Protein AF-A0A7S0R5R0-F1 (afdb_monomer)

Sequence (133 aa):
ALVAGFDQAKAGWLLAAARWDLTQVAQRLLAAGADPNANAGAALKAAARRCNRELCQMLVQAGADPDGLRSMLVGAVHEGDMDTYQALLSAGVITPAAMAAAQACIKSRAQQLTEMEQLLQVARCTRKRGRDQ

Foldseek 3Di:
DVVVVVLLVLLVQLLVCLQVVVQVSNLVSLVVVRQCCPPNNNSLVSNLVVLPLSSNVSSVVSPRDCVSVLVVLLVCLVVVVVVSNVSNVSSVSDDVVSVVSSVVVVVVVVVVVVVVVVVVVVVVVVVVVVVVD

InterPro domains:
  IPR036770 Ankyrin repeat-containing domain superfamily [G3DSA:1.25.40.20] (6-129)
  IPR036770 Ankyrin repeat-containing domain superfamily [SSF48403] (13-98)

Structure (mmCIF, N/CA/C/O backbone):
data_AF-A0A7S0R5R0-F1
#
_entry.id   AF-A0A7S0R5R0-F1
#
loop_
_atom_site.group_PDB
_atom_site.id
_atom_site.type_symbol
_atom_site.label_atom_id
_atom_site.label_alt_id
_atom_site.label_comp_id
_atom_site.label_asym_id
_atom_site.label_entity_id
_atom_site.label_seq_id
_atom_site.pdbx_PDB_ins_code
_atom_site.Cartn_x
_atom_site.Cartn_y
_atom_site.Cartn_z
_atom_site.occupancy
_atom_site.B_iso_or_equiv
_atom_site.auth_seq_id
_atom_site.auth_comp_id
_atom_site.auth_asym_id
_atom_site.auth_atom_id
_atom_site.pdbx_PDB_model_num
ATOM 1 N N . ALA A 1 1 ? 26.800 -8.335 -8.031 1.00 44.84 1 ALA A N 1
ATOM 2 C CA . ALA A 1 1 ? 26.577 -6.994 -7.445 1.00 44.84 1 ALA A CA 1
ATOM 3 C C . ALA A 1 1 ? 25.864 -6.011 -8.391 1.00 44.84 1 ALA A C 1
ATOM 5 O O . ALA A 1 1 ? 25.099 -5.200 -7.897 1.00 44.84 1 ALA A O 1
ATOM 6 N N . LEU A 1 2 ? 26.044 -6.082 -9.721 1.00 43.53 2 LEU A N 1
ATOM 7 C CA . LEU A 1 2 ? 25.451 -5.119 -10.675 1.00 43.53 2 LEU A CA 1
ATOM 8 C C . LEU A 1 2 ? 23.925 -5.228 -10.895 1.00 43.53 2 LEU A C 1
ATOM 10 O O . LEU A 1 2 ? 23.306 -4.242 -11.272 1.00 43.53 2 LEU A O 1
ATOM 14 N N . VAL A 1 3 ? 23.305 -6.384 -10.632 1.00 49.59 3 VAL A N 1
ATOM 15 C CA . VAL A 1 3 ? 21.854 -6.578 -10.855 1.00 49.59 3 VAL A CA 1
ATOM 16 C C . VAL A 1 3 ? 21.005 -5.945 -9.738 1.00 49.59 3 VAL A C 1
ATOM 18 O O . VAL A 1 3 ? 19.970 -5.349 -10.012 1.00 49.59 3 VAL A O 1
ATOM 21 N N . ALA A 1 4 ? 21.493 -5.956 -8.491 1.00 50.75 4 ALA A N 1
ATOM 22 C CA . ALA A 1 4 ? 20.753 -5.430 -7.338 1.00 50.75 4 ALA A CA 1
ATOM 23 C C . ALA A 1 4 ? 20.507 -3.908 -7.400 1.00 50.75 4 ALA A C 1
ATOM 25 O O . ALA A 1 4 ? 19.474 -3.434 -6.933 1.00 50.75 4 ALA A O 1
ATOM 26 N N . GLY A 1 5 ? 21.416 -3.139 -8.015 1.00 54.50 5 GLY A N 1
ATOM 27 C CA . GLY A 1 5 ? 21.245 -1.689 -8.171 1.00 54.50 5 GLY A CA 1
ATOM 28 C C . GLY A 1 5 ? 20.126 -1.308 -9.148 1.00 54.50 5 GLY A C 1
ATOM 29 O O . GLY A 1 5 ? 19.455 -0.295 -8.953 1.00 54.50 5 GLY A O 1
ATOM 30 N N . PHE A 1 6 ? 19.879 -2.137 -10.167 1.00 55.78 6 PHE A N 1
ATOM 31 C CA . PHE A 1 6 ? 18.829 -1.888 -11.158 1.00 55.78 6 PHE A CA 1
ATOM 32 C C . PHE A 1 6 ? 17.428 -2.175 -10.597 1.00 55.78 6 PHE A C 1
ATOM 34 O O . PHE A 1 6 ? 16.483 -1.440 -10.888 1.00 55.78 6 PHE A O 1
ATOM 41 N N . ASP A 1 7 ? 17.287 -3.197 -9.748 1.00 58.94 7 ASP A N 1
ATOM 42 C CA . ASP A 1 7 ? 16.015 -3.506 -9.081 1.00 58.94 7 ASP A CA 1
ATOM 43 C C . ASP A 1 7 ? 15.642 -2.474 -8.011 1.00 58.94 7 ASP A C 1
ATOM 45 O O . ASP A 1 7 ? 14.485 -2.055 -7.928 1.00 58.94 7 ASP A O 1
ATOM 49 N N . GLN A 1 8 ? 16.624 -1.964 -7.262 1.00 62.88 8 GLN A N 1
ATOM 50 C CA . GLN A 1 8 ? 16.393 -0.908 -6.274 1.00 62.88 8 GLN A CA 1
ATOM 51 C C . GLN A 1 8 ? 15.964 0.419 -6.927 1.00 62.88 8 GLN A C 1
ATOM 53 O O . GLN A 1 8 ? 15.095 1.119 -6.400 1.00 62.88 8 GLN A O 1
ATOM 58 N N . ALA A 1 9 ? 16.513 0.741 -8.105 1.00 75.88 9 ALA A N 1
ATOM 59 C CA . ALA A 1 9 ? 16.111 1.911 -8.884 1.00 75.88 9 ALA A CA 1
ATOM 60 C C . ALA A 1 9 ? 14.658 1.801 -9.381 1.00 75.88 9 ALA A C 1
ATOM 62 O O . ALA A 1 9 ? 13.885 2.747 -9.220 1.00 75.88 9 ALA A O 1
ATOM 63 N N . LYS A 1 10 ? 14.250 0.630 -9.896 1.00 78.31 10 LYS A N 1
ATOM 64 C CA . LYS A 1 10 ? 12.865 0.372 -10.334 1.00 78.31 10 LYS A CA 1
ATOM 65 C C . LYS A 1 10 ? 11.860 0.508 -9.187 1.00 78.31 10 L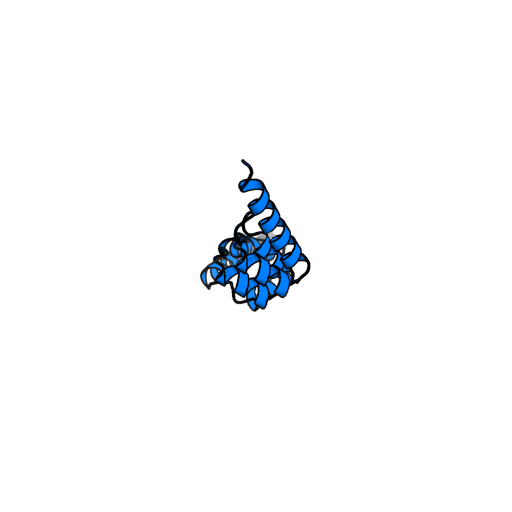YS A C 1
ATOM 67 O O . LYS A 1 10 ? 10.828 1.154 -9.356 1.00 78.31 10 LYS A O 1
ATOM 72 N N . ALA A 1 11 ? 12.184 -0.024 -8.009 1.00 79.38 11 ALA A N 1
ATOM 73 C CA . ALA A 1 11 ? 11.374 0.141 -6.802 1.00 79.38 11 ALA A CA 1
ATOM 74 C C . ALA A 1 11 ? 11.251 1.611 -6.360 1.00 79.38 11 ALA A C 1
ATOM 76 O O . ALA A 1 11 ? 10.174 2.069 -5.968 1.00 79.38 11 ALA A O 1
ATOM 77 N N . GLY A 1 12 ? 12.346 2.372 -6.446 1.00 84.06 12 GLY A N 1
ATOM 78 C CA . GLY A 1 12 ? 12.349 3.810 -6.175 1.00 84.06 12 GLY A CA 1
ATOM 79 C C . GLY A 1 12 ? 11.458 4.593 -7.142 1.00 84.06 12 GLY A C 1
ATOM 80 O O . GLY A 1 12 ? 10.693 5.459 -6.714 1.00 84.06 12 GLY A O 1
ATOM 81 N N . TRP A 1 13 ? 11.496 4.259 -8.434 1.00 85.25 13 TRP A N 1
ATOM 82 C CA . TRP A 1 13 ? 10.631 4.874 -9.445 1.00 85.25 13 TRP A CA 1
ATOM 83 C C . TRP A 1 13 ? 9.163 4.500 -9.264 1.00 85.25 13 TRP A C 1
ATOM 85 O O . TRP A 1 13 ? 8.302 5.361 -9.427 1.00 85.25 13 TRP A O 1
ATOM 95 N N . LEU A 1 14 ? 8.869 3.260 -8.864 1.00 85.75 14 LEU A N 1
ATOM 96 C CA . LEU A 1 14 ? 7.503 2.825 -8.572 1.00 85.75 14 LEU A CA 1
ATOM 97 C C . LEU A 1 14 ? 6.920 3.61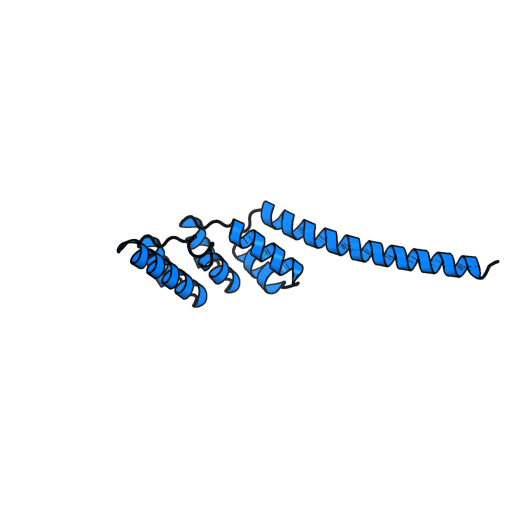1 -7.390 1.00 85.75 14 LEU A C 1
ATOM 99 O O . LEU A 1 14 ? 5.783 4.077 -7.449 1.00 85.75 14 LEU A O 1
ATOM 103 N N . LEU A 1 15 ? 7.722 3.838 -6.345 1.00 87.12 15 LEU A N 1
ATOM 104 C CA . LEU A 1 15 ? 7.337 4.685 -5.217 1.00 87.12 15 LEU A CA 1
ATOM 105 C C . LEU A 1 15 ? 7.110 6.144 -5.638 1.00 87.12 15 LEU A C 1
ATOM 107 O O . LEU A 1 15 ? 6.141 6.764 -5.200 1.00 87.12 15 LEU A O 1
ATOM 111 N N . ALA A 1 16 ? 7.992 6.704 -6.468 1.00 87.75 16 ALA A N 1
ATOM 112 C CA . ALA A 1 16 ? 7.838 8.067 -6.972 1.00 87.75 16 ALA A CA 1
ATOM 113 C C . ALA A 1 16 ? 6.557 8.210 -7.808 1.00 87.75 16 ALA A C 1
ATOM 115 O O . ALA A 1 16 ? 5.778 9.134 -7.572 1.00 87.75 16 ALA A O 1
ATOM 116 N N . ALA A 1 17 ? 6.294 7.249 -8.699 1.00 88.38 17 ALA A N 1
ATOM 117 C CA . ALA A 1 17 ? 5.073 7.193 -9.493 1.00 88.38 17 ALA A CA 1
ATOM 118 C C . ALA A 1 17 ? 3.827 7.124 -8.600 1.00 88.38 17 ALA A C 1
ATOM 120 O O .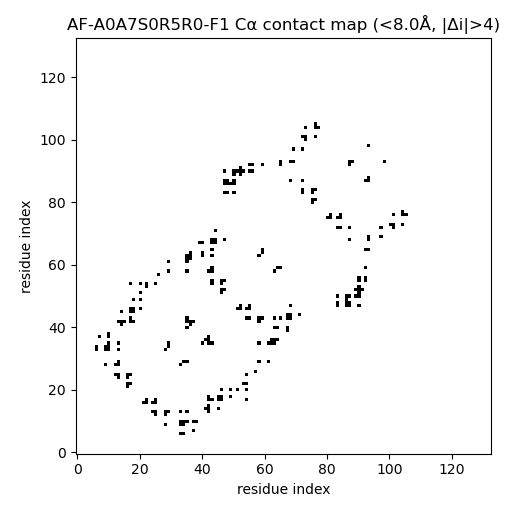 ALA A 1 17 ? 2.891 7.887 -8.811 1.00 88.38 17 ALA A O 1
ATOM 121 N N . ALA A 1 18 ? 3.842 6.302 -7.547 1.00 86.62 18 ALA A N 1
ATOM 122 C CA . ALA A 1 18 ? 2.732 6.224 -6.600 1.00 86.62 18 ALA A CA 1
ATOM 123 C C . ALA A 1 18 ? 2.531 7.504 -5.779 1.00 86.62 18 ALA A C 1
ATOM 125 O O . ALA A 1 18 ? 1.404 7.889 -5.479 1.00 86.62 18 ALA A O 1
ATOM 126 N N . ARG A 1 19 ? 3.609 8.213 -5.434 1.00 84.62 19 ARG A N 1
ATOM 127 C CA . ARG A 1 19 ? 3.530 9.481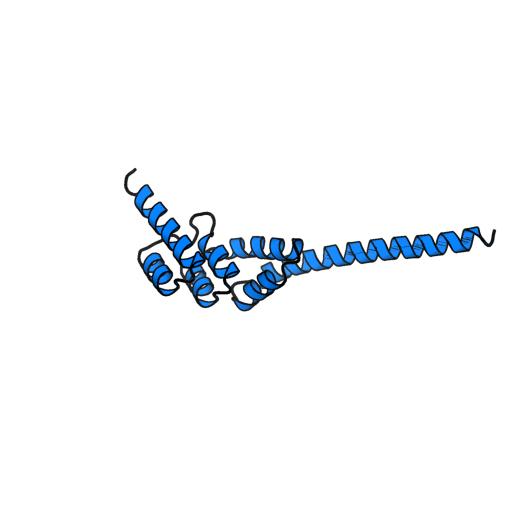 -4.693 1.00 84.62 19 ARG A CA 1
ATOM 128 C C . ARG A 1 19 ? 2.961 10.621 -5.541 1.00 84.62 19 ARG A C 1
ATOM 130 O O . ARG A 1 19 ? 2.368 11.550 -4.985 1.00 84.62 19 ARG A O 1
ATOM 137 N N . TRP A 1 20 ? 3.198 10.579 -6.848 1.00 86.31 20 TRP A N 1
ATOM 138 C CA . TRP A 1 20 ? 2.817 11.616 -7.813 1.00 86.31 20 TRP A CA 1
ATOM 139 C C . TRP A 1 20 ? 1.585 11.236 -8.636 1.00 86.31 20 TRP A C 1
ATOM 141 O O . TRP A 1 20 ? 1.233 11.954 -9.564 1.00 86.31 20 TRP A O 1
ATOM 151 N N . ASP A 1 21 ? 0.933 10.130 -8.282 1.00 81.44 21 ASP A N 1
ATOM 152 C CA . ASP A 1 21 ? -0.286 9.656 -8.931 1.00 81.44 21 ASP A CA 1
ATOM 153 C C . ASP A 1 21 ? -0.122 9.309 -10.422 1.00 81.44 21 ASP A C 1
ATOM 155 O O . ASP A 1 21 ? -1.038 9.400 -11.233 1.00 81.44 21 ASP A O 1
ATOM 159 N N . LEU A 1 22 ? 1.082 8.879 -10.803 1.00 88.31 22 LEU A N 1
ATOM 160 C CA . LEU A 1 22 ? 1.439 8.543 -12.179 1.00 88.31 22 LEU A CA 1
ATOM 161 C C . LEU A 1 22 ? 1.086 7.083 -12.484 1.00 88.31 22 LEU A C 1
ATOM 163 O O . LEU A 1 22 ? 1.961 6.244 -12.709 1.00 88.31 22 LEU A O 1
ATOM 167 N N . THR A 1 23 ? -0.210 6.781 -12.503 1.00 85.75 23 THR A N 1
ATOM 168 C CA . THR A 1 23 ? -0.787 5.434 -12.659 1.00 85.75 23 THR A CA 1
ATOM 169 C C . THR A 1 23 ? -0.233 4.689 -13.881 1.00 85.75 23 THR A C 1
ATOM 171 O O . THR A 1 23 ? 0.192 3.541 -13.774 1.00 85.75 23 THR A O 1
ATOM 174 N N . GLN A 1 24 ? -0.116 5.372 -15.025 1.00 88.19 24 GLN A N 1
ATOM 175 C CA . GLN A 1 24 ? 0.432 4.804 -16.268 1.00 88.19 24 GLN A CA 1
ATOM 176 C C . GLN A 1 24 ? 1.931 4.478 -16.168 1.00 88.19 24 GLN A C 1
ATOM 178 O O . GLN A 1 24 ? 2.406 3.494 -16.736 1.00 88.19 24 GLN A O 1
ATOM 183 N N . VAL A 1 25 ? 2.696 5.297 -15.438 1.00 87.50 25 VAL A N 1
ATOM 184 C CA . VAL A 1 25 ? 4.133 5.068 -15.221 1.00 87.50 25 VAL A CA 1
ATOM 185 C C . VAL A 1 25 ? 4.326 3.890 -14.275 1.00 87.50 25 VAL A C 1
ATOM 187 O O . VAL A 1 25 ? 5.127 3.004 -14.561 1.00 87.50 25 VAL A O 1
ATOM 190 N N . ALA A 1 26 ? 3.547 3.836 -13.193 1.00 87.50 26 ALA A N 1
ATOM 191 C CA . ALA A 1 26 ? 3.549 2.709 -12.270 1.00 87.50 26 ALA A CA 1
ATOM 192 C C . ALA A 1 26 ? 3.201 1.394 -12.984 1.00 87.50 26 ALA A C 1
ATOM 194 O O . ALA A 1 26 ? 3.899 0.404 -12.795 1.00 87.50 26 ALA A O 1
ATOM 195 N N . GLN A 1 27 ? 2.206 1.396 -13.876 1.00 87.56 27 GLN A N 1
ATOM 196 C CA . GLN A 1 27 ? 1.840 0.220 -14.667 1.00 87.56 27 GLN A CA 1
ATOM 197 C C . GLN A 1 27 ? 2.998 -0.277 -15.544 1.00 87.56 27 GLN A C 1
ATOM 199 O O . GLN A 1 27 ? 3.299 -1.470 -15.554 1.00 87.56 27 GLN A O 1
ATOM 204 N N . ARG A 1 28 ? 3.694 0.628 -16.247 1.00 88.75 28 ARG A N 1
ATOM 205 C CA . ARG A 1 28 ? 4.871 0.266 -17.057 1.00 88.75 28 ARG A CA 1
ATOM 206 C C . ARG A 1 28 ? 6.015 -0.278 -16.205 1.00 88.75 28 ARG A C 1
ATOM 208 O O . ARG A 1 28 ? 6.688 -1.212 -16.626 1.00 88.75 28 ARG A O 1
ATOM 215 N N . LEU A 1 29 ? 6.228 0.282 -15.015 1.00 87.62 29 LEU A N 1
ATOM 216 C CA . LEU A 1 29 ? 7.258 -0.182 -14.085 1.00 87.62 29 LEU A CA 1
ATOM 217 C C . LEU A 1 29 ? 6.936 -1.575 -13.533 1.00 87.62 29 LEU A C 1
ATOM 219 O O . LEU A 1 29 ? 7.820 -2.427 -13.503 1.00 87.62 29 LEU A O 1
ATOM 223 N N . LEU A 1 30 ? 5.678 -1.834 -13.169 1.00 87.44 30 LEU A N 1
ATOM 224 C CA . LEU A 1 30 ? 5.216 -3.162 -12.752 1.00 87.44 30 LEU A CA 1
ATOM 225 C C . LEU A 1 30 ? 5.358 -4.183 -13.888 1.00 87.44 30 LEU A C 1
ATOM 227 O O . LEU A 1 30 ? 5.889 -5.267 -13.670 1.00 87.44 30 LEU A O 1
ATOM 231 N N . ALA A 1 31 ? 4.988 -3.813 -15.119 1.00 86.44 31 ALA A N 1
ATOM 232 C CA . ALA A 1 31 ? 5.182 -4.658 -16.300 1.00 86.44 31 ALA A CA 1
ATOM 233 C C . ALA A 1 31 ? 6.668 -4.938 -16.600 1.00 86.44 31 ALA A C 1
ATOM 235 O O . ALA A 1 31 ? 7.004 -5.997 -17.123 1.00 86.44 31 ALA A O 1
ATOM 236 N N . ALA A 1 32 ? 7.568 -4.022 -16.231 1.00 85.56 32 ALA A N 1
ATOM 237 C CA . ALA A 1 32 ? 9.018 -4.201 -16.312 1.00 85.56 32 ALA A CA 1
ATOM 238 C C . ALA A 1 32 ? 9.609 -5.027 -15.144 1.00 85.56 32 ALA A C 1
ATOM 240 O O . ALA A 1 32 ? 10.833 -5.107 -14.998 1.00 85.56 32 ALA A O 1
ATOM 241 N N . GLY A 1 33 ? 8.761 -5.619 -14.297 1.00 85.19 33 GLY A N 1
ATOM 242 C CA . GLY A 1 33 ? 9.169 -6.444 -13.163 1.00 85.19 33 GLY A CA 1
ATOM 243 C C . GLY A 1 33 ? 9.660 -5.639 -11.961 1.00 85.19 33 GLY A C 1
ATOM 244 O O . GLY A 1 33 ? 10.544 -6.100 -11.245 1.00 85.19 33 GLY A O 1
ATOM 245 N N . ALA A 1 34 ? 9.164 -4.414 -11.756 1.00 86.56 34 ALA A N 1
ATOM 246 C CA . ALA A 1 34 ? 9.372 -3.721 -10.488 1.00 86.56 34 ALA A CA 1
ATOM 247 C C . ALA A 1 34 ? 8.659 -4.481 -9.362 1.00 86.56 34 ALA A C 1
ATOM 249 O O . ALA A 1 34 ? 7.471 -4.771 -9.476 1.00 86.56 34 ALA A O 1
ATOM 250 N N . ASP A 1 35 ? 9.375 -4.763 -8.275 1.00 85.75 35 ASP A N 1
ATOM 251 C CA . ASP A 1 35 ? 8.798 -5.410 -7.098 1.00 85.75 35 ASP A CA 1
ATOM 252 C C . ASP A 1 35 ? 7.822 -4.449 -6.382 1.00 85.75 35 ASP A C 1
ATOM 254 O O . ASP A 1 35 ? 8.255 -3.411 -5.861 1.00 85.75 35 ASP A O 1
ATOM 258 N N . PRO A 1 36 ? 6.512 -4.761 -6.329 1.00 84.94 36 PRO A N 1
ATOM 259 C CA . PRO A 1 36 ? 5.523 -3.917 -5.665 1.00 84.94 36 PRO A CA 1
ATOM 260 C C . PRO A 1 36 ? 5.642 -3.920 -4.131 1.00 84.94 36 PRO A C 1
ATOM 262 O O . PRO A 1 36 ? 5.122 -3.009 -3.479 1.00 84.94 36 PRO A O 1
ATOM 265 N N . ASN A 1 37 ? 6.341 -4.902 -3.551 1.00 85.12 37 ASN A N 1
ATOM 266 C CA . ASN A 1 37 ? 6.586 -5.022 -2.111 1.00 85.12 37 ASN A CA 1
ATOM 267 C C . ASN A 1 37 ? 7.890 -4.366 -1.659 1.00 85.12 37 ASN A C 1
ATOM 269 O O . ASN A 1 37 ? 8.145 -4.255 -0.452 1.00 85.12 37 ASN A O 1
ATOM 273 N N . ALA A 1 38 ? 8.692 -3.867 -2.598 1.00 84.38 38 ALA A N 1
ATOM 274 C CA . ALA A 1 38 ? 9.924 -3.173 -2.283 1.00 84.38 38 ALA A CA 1
ATOM 275 C C . ALA A 1 38 ? 9.687 -1.981 -1.336 1.00 84.38 38 ALA A C 1
ATOM 277 O O . ALA A 1 38 ? 8.622 -1.354 -1.307 1.00 84.38 38 ALA A O 1
ATOM 278 N N . ASN A 1 39 ? 10.705 -1.661 -0.531 1.00 81.62 39 ASN A N 1
ATOM 279 C CA . ASN A 1 39 ? 10.616 -0.660 0.538 1.00 81.62 39 ASN A CA 1
ATOM 280 C C . ASN A 1 39 ? 9.445 -0.920 1.513 1.00 81.62 39 ASN A C 1
ATOM 282 O O . ASN A 1 39 ? 8.774 0.017 1.945 1.00 81.62 39 ASN A O 1
ATOM 286 N N . ALA A 1 40 ? 9.181 -2.189 1.846 1.00 78.19 40 ALA A N 1
ATOM 287 C CA . ALA A 1 40 ? 8.102 -2.607 2.748 1.00 78.19 40 ALA A CA 1
ATOM 288 C C . ALA A 1 40 ? 6.704 -2.134 2.291 1.00 78.19 40 ALA A C 1
ATOM 290 O O . ALA A 1 40 ? 5.929 -1.566 3.077 1.00 78.19 40 ALA A O 1
ATOM 291 N N . GLY A 1 41 ? 6.407 -2.312 0.999 1.00 77.94 41 GLY A N 1
ATOM 292 C CA . GLY A 1 41 ? 5.123 -1.951 0.391 1.00 77.94 41 GLY A CA 1
ATOM 293 C C . GLY A 1 41 ? 4.865 -0.441 0.349 1.00 77.94 41 GLY A C 1
ATOM 294 O O . GLY A 1 41 ? 3.716 0.004 0.412 1.00 77.94 41 GLY A O 1
ATOM 295 N N . ALA A 1 42 ? 5.921 0.380 0.286 1.00 83.62 42 ALA A N 1
ATOM 296 C CA . ALA A 1 42 ? 5.793 1.839 0.307 1.00 83.62 42 ALA A CA 1
ATOM 297 C C . ALA A 1 42 ? 4.976 2.389 -0.874 1.00 83.62 42 ALA A C 1
ATOM 299 O O . ALA A 1 42 ? 4.281 3.392 -0.710 1.00 83.62 42 ALA A O 1
ATOM 300 N N . ALA A 1 43 ? 5.029 1.739 -2.043 1.00 85.19 43 ALA A N 1
ATOM 301 C CA . ALA A 1 43 ? 4.244 2.135 -3.212 1.00 85.19 43 ALA A CA 1
ATOM 302 C C . ALA A 1 43 ? 2.734 2.017 -2.944 1.00 85.19 43 ALA A C 1
ATOM 304 O O . ALA A 1 43 ? 1.991 2.966 -3.190 1.00 85.19 43 ALA A O 1
ATOM 305 N N . LEU A 1 44 ? 2.296 0.902 -2.347 1.00 82.06 44 LEU A N 1
ATOM 306 C CA . LEU A 1 44 ? 0.892 0.675 -1.994 1.00 82.06 44 LEU A CA 1
ATOM 307 C C . LEU A 1 44 ? 0.415 1.666 -0.923 1.00 82.06 44 LEU A C 1
ATOM 309 O O . LEU A 1 44 ? -0.661 2.248 -1.048 1.00 82.06 44 LEU A O 1
ATOM 313 N N . LYS A 1 45 ? 1.252 1.946 0.083 1.00 80.25 45 LYS A N 1
ATOM 314 C CA . LYS A 1 45 ? 0.977 2.973 1.106 1.00 80.25 45 LYS A CA 1
ATOM 315 C C . LYS A 1 45 ? 0.842 4.374 0.499 1.00 80.25 45 LYS A C 1
ATOM 317 O O . LYS A 1 45 ? -0.036 5.134 0.899 1.00 80.25 45 LYS A O 1
ATOM 322 N N . ALA A 1 46 ? 1.697 4.729 -0.461 1.00 83.19 46 ALA A N 1
ATOM 323 C CA . ALA A 1 46 ? 1.643 6.024 -1.136 1.00 83.19 46 ALA A CA 1
ATOM 324 C C . ALA A 1 46 ? 0.376 6.170 -1.993 1.00 83.19 46 ALA A C 1
ATOM 326 O O . ALA A 1 46 ? -0.304 7.188 -1.879 1.00 83.19 46 ALA A O 1
ATOM 327 N N . ALA A 1 47 ? 0.029 5.143 -2.773 1.00 81.94 47 ALA A N 1
ATOM 328 C CA . ALA A 1 47 ? -1.203 5.106 -3.561 1.00 81.94 47 ALA A CA 1
ATOM 329 C C . ALA A 1 47 ? -2.450 5.251 -2.671 1.00 81.94 47 ALA A C 1
ATOM 331 O O . ALA A 1 47 ? -3.346 6.043 -2.964 1.00 81.94 47 ALA A O 1
ATOM 332 N N . ALA A 1 48 ? -2.459 4.564 -1.525 1.00 76.25 48 ALA A N 1
ATOM 333 C CA . ALA A 1 48 ? -3.534 4.647 -0.545 1.00 76.25 48 ALA A CA 1
ATOM 334 C C . ALA A 1 48 ? -3.695 6.048 0.064 1.00 76.25 48 ALA A C 1
ATOM 336 O O . ALA A 1 48 ? -4.813 6.546 0.151 1.00 76.25 48 ALA A O 1
ATOM 337 N N . ARG A 1 49 ? -2.594 6.717 0.432 1.00 74.81 49 ARG A N 1
ATOM 338 C CA . ARG A 1 49 ? -2.627 8.107 0.934 1.00 74.81 49 ARG A CA 1
ATOM 339 C C . ARG A 1 49 ? -3.128 9.116 -0.098 1.00 74.81 49 ARG A C 1
ATOM 341 O O . ARG A 1 49 ? -3.562 10.199 0.271 1.00 74.81 49 ARG A O 1
ATOM 348 N N . ARG A 1 50 ? -3.018 8.793 -1.386 1.00 74.50 50 ARG A N 1
ATOM 349 C CA . ARG A 1 50 ? -3.542 9.611 -2.488 1.00 74.50 50 ARG A CA 1
ATOM 350 C C . ARG A 1 50 ? -4.985 9.271 -2.849 1.00 74.50 50 ARG A C 1
ATOM 352 O O . ARG A 1 50 ? -5.519 9.878 -3.768 1.00 74.50 50 ARG A O 1
ATOM 359 N N . CYS A 1 51 ? -5.601 8.309 -2.162 1.00 71.31 51 CYS A N 1
ATOM 360 C CA . CYS A 1 51 ? -6.921 7.783 -2.502 1.00 71.31 51 CYS A CA 1
ATOM 361 C C . CYS A 1 51 ? -6.990 7.204 -3.930 1.00 71.31 51 CYS A C 1
ATOM 363 O O . CYS A 1 51 ? -8.080 7.092 -4.494 1.00 71.31 51 CYS A O 1
ATOM 365 N N . ASN A 1 52 ? -5.854 6.823 -4.534 1.00 73.69 52 ASN A N 1
ATOM 366 C CA . ASN A 1 52 ? -5.851 6.287 -5.892 1.00 73.69 52 ASN A CA 1
ATOM 367 C C . ASN A 1 52 ? -6.197 4.800 -5.879 1.00 73.69 52 ASN A C 1
ATOM 369 O O . ASN A 1 52 ? -5.337 3.920 -5.776 1.00 73.69 52 ASN A O 1
ATOM 373 N N . ARG A 1 53 ? -7.497 4.533 -6.002 1.00 73.94 53 ARG A N 1
ATOM 374 C CA . ARG A 1 53 ? -8.062 3.185 -6.053 1.00 73.94 53 ARG A CA 1
ATOM 375 C C . ARG A 1 53 ? -7.482 2.341 -7.183 1.00 73.94 53 ARG A C 1
ATOM 377 O O . ARG A 1 53 ? -7.170 1.177 -6.955 1.00 73.94 53 ARG A O 1
ATOM 384 N N . GLU A 1 54 ? -7.353 2.909 -8.377 1.00 81.31 54 GLU A N 1
ATOM 385 C CA . GLU A 1 54 ? -6.892 2.182 -9.562 1.00 81.31 54 GLU A CA 1
ATOM 386 C C . GLU A 1 54 ? -5.446 1.712 -9.379 1.00 81.31 54 GLU A C 1
ATOM 388 O O . GLU A 1 54 ? -5.123 0.543 -9.594 1.00 81.31 54 GLU A O 1
ATOM 393 N N . LEU A 1 55 ? -4.585 2.590 -8.862 1.00 82.44 55 LEU A N 1
ATOM 394 C CA . LEU A 1 55 ? -3.200 2.249 -8.573 1.00 82.44 55 LEU A CA 1
ATOM 395 C C . LEU A 1 55 ? -3.073 1.223 -7.438 1.00 82.44 55 LEU A C 1
ATOM 397 O O . LEU A 1 55 ? -2.279 0.288 -7.543 1.00 82.44 55 LEU A O 1
ATOM 401 N N . CYS A 1 56 ? -3.865 1.365 -6.374 1.00 81.50 56 CYS A N 1
ATOM 402 C CA . CYS A 1 56 ? -3.924 0.385 -5.291 1.00 81.50 56 CYS A CA 1
ATOM 403 C C . CYS A 1 56 ? -4.309 -1.009 -5.809 1.00 81.50 56 CYS A C 1
ATOM 405 O O . CYS A 1 56 ? -3.664 -1.994 -5.458 1.00 81.50 56 CYS A O 1
ATOM 407 N N . GLN A 1 57 ? -5.321 -1.093 -6.675 1.00 79.75 57 GLN A N 1
ATOM 408 C CA . GLN A 1 57 ? -5.751 -2.355 -7.278 1.00 79.75 57 GLN A CA 1
ATOM 409 C C . GLN A 1 57 ? -4.669 -2.961 -8.169 1.00 79.75 57 GLN A C 1
ATOM 411 O O . GLN A 1 57 ? -4.385 -4.148 -8.037 1.00 79.75 57 GLN A O 1
ATOM 416 N N . MET A 1 58 ? -4.025 -2.161 -9.022 1.00 83.88 58 MET A N 1
ATOM 417 C CA . MET A 1 58 ? -2.931 -2.647 -9.867 1.00 83.88 58 MET A CA 1
ATOM 418 C C . MET A 1 58 ? -1.751 -3.176 -9.053 1.00 83.88 58 MET A C 1
ATOM 420 O O . MET A 1 58 ? -1.194 -4.215 -9.393 1.00 83.88 58 MET A O 1
ATOM 424 N N . LEU A 1 59 ? -1.370 -2.491 -7.971 1.00 85.12 59 LEU A N 1
ATOM 425 C CA . LEU A 1 59 ? -0.283 -2.940 -7.102 1.00 85.12 59 LEU A CA 1
ATOM 426 C C . LEU A 1 59 ? -0.618 -4.285 -6.453 1.00 85.12 59 LEU A C 1
ATOM 428 O O . LEU A 1 59 ? 0.206 -5.193 -6.478 1.00 85.12 59 LEU A O 1
ATOM 432 N N . VAL A 1 60 ? -1.837 -4.448 -5.937 1.00 82.44 60 VAL A N 1
ATOM 433 C CA . VAL A 1 60 ? -2.298 -5.714 -5.344 1.00 82.44 60 VAL A CA 1
ATOM 434 C C . VAL A 1 60 ? -2.365 -6.827 -6.391 1.00 82.44 60 VAL A C 1
ATOM 436 O O . VAL A 1 60 ? -1.915 -7.937 -6.127 1.00 82.44 60 VAL A O 1
ATOM 439 N N . GLN A 1 61 ? -2.849 -6.533 -7.601 1.00 83.62 61 GLN A N 1
ATOM 440 C CA . GLN A 1 61 ? -2.844 -7.480 -8.724 1.00 83.62 61 GLN A CA 1
ATOM 441 C C . GLN A 1 61 ? -1.426 -7.889 -9.136 1.00 83.62 61 GLN A C 1
ATOM 443 O O . GLN A 1 61 ? -1.210 -9.031 -9.531 1.00 83.62 61 GLN A O 1
ATOM 448 N N . ALA A 1 62 ? -0.456 -6.983 -9.006 1.00 83.19 62 ALA A N 1
ATOM 449 C CA . ALA A 1 62 ? 0.956 -7.270 -9.226 1.00 83.19 62 ALA A CA 1
ATOM 450 C C . ALA A 1 62 ? 1.614 -8.049 -8.068 1.00 83.19 62 ALA A C 1
ATOM 452 O O . ALA A 1 62 ? 2.796 -8.374 -8.155 1.00 83.19 62 ALA A O 1
ATOM 453 N N . GLY A 1 63 ? 0.874 -8.363 -6.997 1.00 83.25 63 GLY A N 1
ATOM 454 C CA . GLY A 1 63 ? 1.361 -9.119 -5.843 1.00 83.25 63 GLY A CA 1
ATOM 455 C C . GLY A 1 63 ? 1.767 -8.264 -4.641 1.00 83.25 63 GLY A C 1
ATOM 456 O O . GLY A 1 63 ? 2.469 -8.766 -3.763 1.00 83.25 63 GLY A O 1
ATOM 457 N N . ALA A 1 64 ? 1.363 -6.989 -4.580 1.00 82.94 64 ALA A N 1
ATOM 458 C CA . ALA A 1 64 ? 1.564 -6.175 -3.383 1.00 82.94 64 ALA A CA 1
ATOM 459 C C . ALA A 1 64 ? 0.805 -6.764 -2.189 1.00 82.94 64 ALA A C 1
ATOM 461 O O . ALA A 1 64 ? -0.387 -7.059 -2.289 1.00 82.94 64 ALA A O 1
ATOM 462 N N . ASP A 1 65 ? 1.480 -6.861 -1.051 1.00 78.38 65 ASP A N 1
ATOM 463 C CA . ASP A 1 65 ? 0.907 -7.353 0.190 1.00 78.38 65 ASP A CA 1
ATOM 464 C C . ASP A 1 65 ? -0.022 -6.293 0.823 1.00 78.38 65 ASP A C 1
ATOM 466 O O . ASP A 1 65 ? 0.441 -5.218 1.241 1.00 78.38 65 ASP A O 1
ATOM 470 N N . PRO A 1 66 ? -1.338 -6.565 0.924 1.00 71.81 66 PRO A N 1
ATOM 471 C CA . PRO A 1 66 ? -2.283 -5.652 1.551 1.00 71.81 66 PRO A CA 1
ATOM 472 C C . PRO A 1 66 ? -2.100 -5.538 3.073 1.00 71.81 66 PRO A C 1
ATOM 474 O O . PRO A 1 66 ? -2.630 -4.589 3.658 1.00 71.81 66 PRO A O 1
ATOM 477 N N . ASP A 1 67 ? -1.340 -6.414 3.746 1.00 71.56 67 ASP A 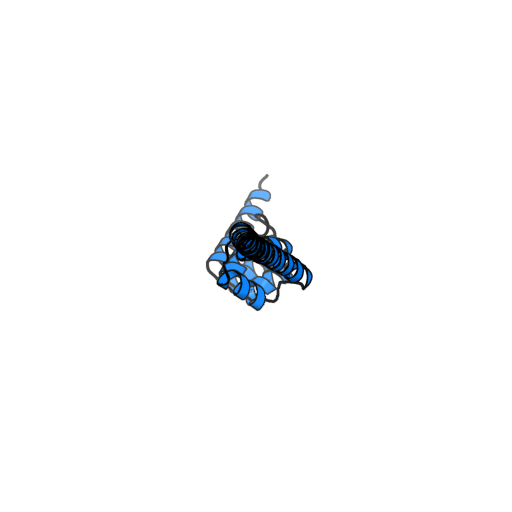N 1
ATOM 478 C CA . ASP A 1 67 ? -1.098 -6.292 5.194 1.00 71.56 67 ASP A CA 1
ATOM 479 C C . ASP A 1 67 ? -0.363 -4.992 5.554 1.00 71.56 67 ASP A C 1
ATOM 481 O O . ASP A 1 67 ? -0.593 -4.404 6.619 1.00 71.56 67 ASP A O 1
ATOM 485 N N . GLY A 1 68 ? 0.434 -4.453 4.626 1.00 66.94 68 GLY A N 1
ATOM 486 C CA . GLY A 1 68 ? 1.027 -3.124 4.764 1.00 66.94 68 GLY A CA 1
ATOM 487 C C . GLY A 1 68 ? -0.018 -2.010 4.928 1.00 66.94 68 GLY A C 1
ATOM 488 O O . GLY A 1 68 ? 0.240 -1.027 5.629 1.00 66.94 68 GLY A O 1
ATOM 489 N N . LEU A 1 69 ? -1.207 -2.170 4.336 1.00 70.56 69 LEU A N 1
ATOM 490 C CA . LEU A 1 69 ? -2.334 -1.248 4.493 1.00 70.56 69 LEU A CA 1
ATOM 491 C C . LEU A 1 69 ? -3.080 -1.468 5.807 1.00 70.56 69 LEU A C 1
ATOM 493 O O . LEU A 1 69 ? -3.553 -0.494 6.384 1.00 70.56 69 LEU A O 1
ATOM 497 N N . ARG A 1 70 ? -3.139 -2.702 6.326 1.00 72.12 70 ARG A N 1
ATOM 498 C CA . ARG A 1 70 ? -3.758 -2.998 7.631 1.00 72.12 70 ARG A CA 1
ATOM 499 C C . ARG A 1 70 ? -3.092 -2.203 8.749 1.00 72.12 70 ARG A C 1
ATOM 501 O O . ARG A 1 70 ? -3.781 -1.562 9.537 1.00 72.12 70 ARG A O 1
ATOM 508 N N . SER A 1 71 ? -1.759 -2.194 8.788 1.00 71.50 71 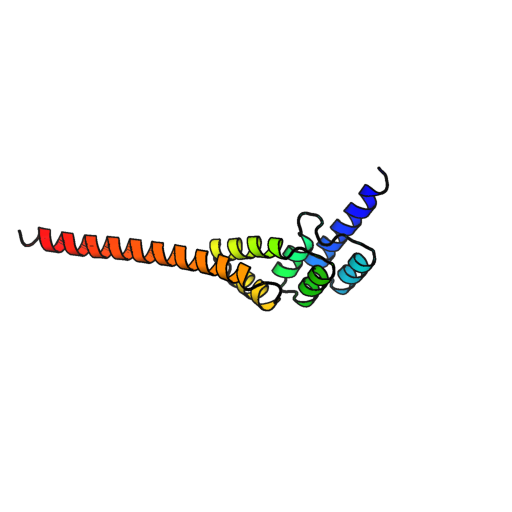SER A N 1
ATOM 509 C CA . SER A 1 71 ? -1.015 -1.395 9.771 1.00 71.50 71 SER A CA 1
ATOM 510 C C . SER A 1 71 ? -1.249 0.106 9.590 1.00 71.50 71 SER A C 1
ATOM 512 O O . SER A 1 71 ? -1.354 0.824 10.581 1.00 71.50 71 SER A O 1
ATOM 514 N N . MET A 1 72 ? -1.344 0.582 8.344 1.00 72.56 72 MET A N 1
ATOM 515 C CA . MET A 1 72 ? -1.620 1.993 8.060 1.00 72.56 72 MET A CA 1
ATOM 516 C C . MET A 1 72 ? -3.027 2.389 8.520 1.00 72.56 72 MET A C 1
ATOM 518 O O . MET A 1 72 ? -3.216 3.464 9.075 1.00 72.56 72 MET A O 1
ATOM 522 N N . LEU A 1 73 ? -3.996 1.490 8.353 1.00 73.00 73 LEU A N 1
ATOM 523 C CA . LEU A 1 73 ? -5.378 1.686 8.763 1.00 73.00 73 LEU A CA 1
ATOM 524 C C . LEU A 1 73 ? -5.520 1.718 10.290 1.00 73.00 73 LEU A C 1
ATOM 526 O O . LEU A 1 73 ? -6.174 2.608 10.826 1.00 73.00 73 LEU A O 1
ATOM 530 N N . VAL A 1 74 ? -4.880 0.788 11.004 1.00 70.88 74 VAL A N 1
ATOM 531 C CA . VAL A 1 74 ? -4.863 0.792 12.479 1.00 70.88 74 VAL A CA 1
ATOM 532 C C . VAL A 1 74 ? -4.200 2.063 13.023 1.00 70.88 74 VAL A C 1
ATOM 534 O O . VAL A 1 74 ? -4.682 2.617 14.012 1.00 70.88 74 VAL A O 1
ATOM 537 N N . GLY A 1 75 ? -3.140 2.544 12.362 1.00 68.62 75 GLY A N 1
ATOM 538 C CA . GLY A 1 75 ? -2.495 3.824 12.670 1.00 68.62 75 GLY A CA 1
ATOM 539 C C . GLY A 1 75 ? -3.425 5.019 12.453 1.00 68.62 75 GLY A C 1
ATOM 540 O O . GLY A 1 75 ? -3.604 5.813 13.369 1.00 68.62 75 GLY A O 1
ATOM 541 N N . ALA A 1 76 ? -4.106 5.085 11.305 1.00 69.56 76 ALA A N 1
ATOM 542 C CA . ALA A 1 76 ? -5.080 6.139 11.007 1.00 69.56 76 ALA A CA 1
ATOM 543 C C . ALA A 1 76 ? -6.208 6.195 12.054 1.00 69.56 76 ALA A C 1
ATOM 545 O O . ALA A 1 76 ? -6.577 7.268 12.518 1.00 69.56 76 ALA A O 1
ATOM 546 N N . VAL A 1 77 ? -6.700 5.039 12.514 1.00 71.12 77 VAL A N 1
ATOM 547 C CA . VAL A 1 77 ? -7.700 4.964 13.596 1.00 71.12 77 VAL A CA 1
ATOM 548 C C . VAL A 1 77 ? -7.136 5.426 14.946 1.00 71.12 77 VAL A C 1
ATOM 550 O O . VAL A 1 77 ? -7.847 6.079 15.711 1.00 71.12 77 VAL A O 1
ATOM 553 N N . HIS A 1 78 ? -5.876 5.110 15.258 1.00 68.06 78 HIS A N 1
ATOM 554 C CA . HIS A 1 78 ? -5.219 5.591 16.480 1.00 68.06 78 HIS A CA 1
ATOM 555 C C . HIS A 1 78 ? -5.052 7.113 16.478 1.00 68.06 78 HIS A C 1
ATOM 557 O O . HIS A 1 78 ? -5.374 7.770 17.473 1.00 68.06 78 HIS A O 1
ATOM 563 N N . GLU A 1 79 ? -4.585 7.658 15.357 1.00 69.88 79 GLU A N 1
ATOM 564 C CA . GLU A 1 79 ? -4.350 9.089 15.151 1.00 69.88 79 GLU A CA 1
ATOM 565 C C . GLU A 1 79 ? -5.660 9.877 14.971 1.00 69.88 79 GLU A C 1
ATOM 567 O O . GLU A 1 79 ? -5.685 11.083 15.202 1.00 69.88 79 GLU A O 1
ATOM 572 N N . GLY A 1 80 ? -6.768 9.199 14.646 1.00 66.81 80 GLY A N 1
ATOM 573 C CA . GLY A 1 80 ? -8.066 9.824 14.373 1.00 66.81 80 GLY A CA 1
ATOM 574 C C . GLY A 1 80 ? -8.180 10.404 12.960 1.00 66.81 80 GLY A C 1
ATOM 575 O O . GLY A 1 80 ? -9.058 11.225 12.706 1.00 66.81 80 GLY A O 1
ATOM 576 N N . ASP A 1 81 ? -7.307 9.981 12.045 1.00 66.44 81 ASP A N 1
ATOM 577 C CA . ASP A 1 81 ? -7.284 10.395 10.644 1.00 66.44 81 ASP A CA 1
ATOM 578 C C . ASP A 1 81 ? -8.372 9.652 9.848 1.00 66.44 81 ASP A C 1
ATOM 580 O O . ASP A 1 81 ? -8.158 8.608 9.217 1.00 66.44 81 ASP A O 1
ATOM 584 N N . MET A 1 82 ? -9.590 10.191 9.940 1.00 67.69 82 MET A N 1
ATOM 585 C CA . MET A 1 82 ? -10.778 9.636 9.291 1.00 67.69 82 MET A CA 1
ATOM 586 C C . MET A 1 82 ? -10.735 9.771 7.763 1.00 67.69 82 MET A C 1
ATOM 588 O O . MET A 1 82 ? -11.330 8.936 7.078 1.00 67.69 82 MET A O 1
ATOM 592 N N . ASP A 1 83 ? -9.999 10.752 7.231 1.00 67.00 83 ASP A N 1
ATOM 593 C CA . ASP A 1 83 ? -9.808 10.945 5.790 1.00 67.00 83 ASP A CA 1
ATOM 594 C C . ASP A 1 83 ? -8.982 9.795 5.207 1.00 67.00 83 ASP A C 1
ATOM 596 O O . ASP A 1 83 ? -9.409 9.129 4.259 1.00 67.00 83 ASP A O 1
ATOM 600 N N . THR A 1 84 ? -7.846 9.472 5.834 1.00 66.12 84 THR A N 1
ATOM 601 C CA . THR A 1 84 ? -7.031 8.309 5.455 1.00 66.12 84 THR A CA 1
ATOM 602 C C . THR A 1 84 ? -7.803 7.000 5.647 1.00 66.12 84 THR A C 1
ATOM 604 O O . THR A 1 84 ? -7.703 6.090 4.819 1.00 66.12 84 THR A O 1
ATOM 607 N N . TYR A 1 85 ? -8.622 6.891 6.697 1.00 69.12 85 TYR A N 1
ATOM 608 C CA . TYR A 1 85 ? -9.489 5.730 6.918 1.00 69.12 85 TYR A CA 1
ATOM 609 C C . TYR A 1 85 ? -10.525 5.542 5.792 1.00 69.12 85 TYR A C 1
ATOM 611 O O . TYR A 1 85 ? -10.657 4.439 5.254 1.00 69.12 85 TYR A O 1
ATOM 619 N N . GLN A 1 86 ? -11.232 6.601 5.384 1.00 67.38 86 GLN A N 1
ATOM 620 C CA . GLN A 1 86 ? -12.209 6.553 4.285 1.00 67.38 86 GLN A CA 1
ATOM 621 C C . GLN A 1 86 ? -11.549 6.333 2.920 1.00 67.38 86 GLN A C 1
ATOM 623 O O . GLN A 1 86 ? -12.071 5.575 2.097 1.00 67.38 86 GLN A O 1
ATOM 628 N N . ALA A 1 87 ? -10.380 6.929 2.690 1.00 65.44 87 ALA A N 1
ATOM 629 C CA . ALA A 1 87 ? -9.567 6.706 1.498 1.00 65.44 87 ALA A CA 1
ATOM 630 C C . ALA A 1 87 ? -9.200 5.226 1.333 1.00 65.44 87 ALA A C 1
ATOM 632 O O . ALA A 1 87 ? -9.383 4.632 0.270 1.00 65.44 87 ALA A O 1
ATOM 633 N N . LEU A 1 88 ? -8.752 4.598 2.419 1.00 69.69 88 LEU A N 1
ATOM 634 C CA . LEU A 1 88 ? -8.422 3.180 2.447 1.00 69.69 88 LEU A CA 1
ATOM 635 C C . LEU A 1 88 ? -9.662 2.297 2.220 1.00 69.69 88 LEU A C 1
ATOM 637 O O . LEU A 1 88 ? -9.582 1.324 1.466 1.00 69.69 88 LEU A O 1
ATOM 641 N N . LEU A 1 89 ? -10.809 2.642 2.823 1.00 69.38 89 LEU A N 1
ATOM 642 C CA . LEU A 1 89 ? -12.086 1.935 2.622 1.00 69.38 89 LEU A CA 1
ATOM 643 C C . LEU A 1 89 ? -12.555 1.987 1.170 1.00 69.38 89 LEU A C 1
ATOM 645 O O . LEU A 1 89 ? -12.917 0.962 0.590 1.00 69.38 89 LEU A O 1
ATOM 649 N N . SER A 1 90 ? -12.508 3.173 0.570 1.00 63.44 90 SER A N 1
ATOM 650 C CA . SER A 1 90 ? -12.945 3.394 -0.809 1.00 63.44 90 SER A CA 1
ATOM 651 C C . SER A 1 90 ? -12.032 2.727 -1.842 1.00 63.44 90 SER A C 1
ATOM 653 O O . SER A 1 90 ? -12.510 2.314 -2.901 1.00 63.44 90 SER A O 1
ATOM 655 N N . ALA A 1 91 ? -10.748 2.527 -1.520 1.00 61.62 91 ALA A N 1
ATOM 656 C CA . ALA A 1 91 ? -9.822 1.776 -2.362 1.00 61.62 91 ALA A CA 1
ATOM 657 C C . ALA A 1 91 ? -10.214 0.289 -2.510 1.00 61.62 91 ALA A C 1
ATOM 659 O O . ALA A 1 91 ? -9.785 -0.363 -3.462 1.00 61.62 91 ALA A O 1
ATOM 660 N N . GLY A 1 92 ? -11.049 -0.260 -1.617 1.00 59.41 92 GLY A N 1
ATOM 661 C CA . GLY A 1 92 ? -11.583 -1.623 -1.731 1.00 59.41 92 GLY A CA 1
ATOM 662 C C . GLY A 1 92 ? -10.533 -2.734 -1.611 1.00 59.41 92 GLY A C 1
ATOM 663 O O . GLY A 1 92 ? -10.816 -3.877 -1.953 1.00 59.41 92 GLY A O 1
ATOM 664 N N . VAL A 1 93 ? -9.325 -2.400 -1.145 1.00 57.91 93 VAL A N 1
ATOM 665 C CA . VAL A 1 93 ? -8.219 -3.349 -0.918 1.00 57.91 93 VAL A CA 1
ATOM 666 C C . VAL A 1 93 ? -8.304 -3.999 0.470 1.00 57.91 93 VAL A C 1
ATOM 668 O O . VAL A 1 93 ? -7.707 -5.040 0.728 1.00 57.91 93 VAL A O 1
ATOM 671 N N . ILE A 1 94 ? -9.063 -3.396 1.384 1.00 57.59 94 ILE A N 1
ATOM 672 C CA . ILE A 1 94 ? -9.176 -3.850 2.768 1.00 57.59 94 ILE A CA 1
ATOM 673 C C . ILE A 1 94 ? -10.103 -5.064 2.838 1.00 57.59 94 ILE A C 1
ATOM 675 O O . ILE A 1 94 ? -11.294 -4.984 2.541 1.00 57.59 94 ILE A O 1
ATOM 679 N N . THR A 1 95 ?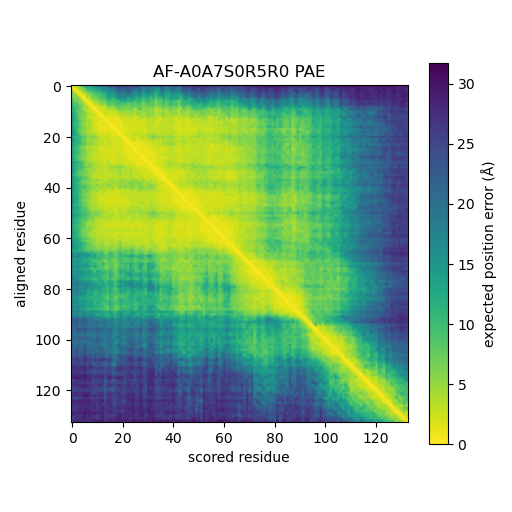 -9.563 -6.183 3.306 1.00 57.69 95 THR A N 1
ATOM 680 C CA . THR A 1 95 ? -10.343 -7.373 3.646 1.00 57.69 95 THR A CA 1
ATOM 681 C C . THR A 1 95 ? -11.125 -7.164 4.956 1.00 57.69 95 THR A C 1
ATOM 683 O O . THR A 1 95 ? -10.697 -6.394 5.822 1.00 57.69 95 THR A O 1
ATOM 686 N N . PRO A 1 96 ? -12.240 -7.886 5.187 1.00 57.84 96 PRO A N 1
ATOM 687 C CA . PRO A 1 96 ? -13.014 -7.798 6.434 1.00 57.84 96 PRO A CA 1
ATOM 688 C C . PRO A 1 96 ? -12.167 -7.965 7.709 1.00 57.84 96 PRO A C 1
ATOM 690 O O . PRO A 1 96 ? -12.483 -7.392 8.750 1.00 57.84 96 PRO A O 1
ATOM 693 N N . ALA A 1 97 ? -11.053 -8.700 7.620 1.00 54.47 97 ALA A N 1
ATOM 694 C CA . ALA A 1 97 ? -10.102 -8.906 8.710 1.00 54.47 97 ALA A CA 1
ATOM 695 C C . ALA A 1 97 ? -9.403 -7.610 9.165 1.00 54.47 97 ALA A C 1
ATOM 697 O O . ALA A 1 97 ? -9.223 -7.384 10.363 1.00 54.47 97 ALA A O 1
ATOM 698 N N . ALA A 1 98 ? -9.041 -6.727 8.233 1.00 56.84 98 ALA A N 1
ATOM 699 C CA . ALA A 1 98 ? -8.449 -5.432 8.560 1.00 56.84 98 ALA A CA 1
ATOM 700 C C . ALA A 1 98 ? -9.493 -4.455 9.136 1.00 56.84 98 ALA A C 1
ATOM 702 O O . ALA A 1 98 ? -9.183 -3.689 10.050 1.00 56.84 98 ALA A O 1
ATOM 703 N N . MET A 1 99 ? -10.749 -4.557 8.690 1.00 61.09 99 MET A N 1
ATOM 704 C CA . MET A 1 99 ? -11.868 -3.805 9.266 1.00 61.09 99 MET A CA 1
ATOM 705 C C . MET A 1 99 ? -12.169 -4.248 10.707 1.00 61.09 99 MET A C 1
ATOM 707 O O . MET A 1 99 ? -12.353 -3.404 11.581 1.00 61.09 99 MET A O 1
ATOM 711 N N . ALA A 1 100 ? -12.113 -5.553 10.997 1.00 58.12 100 ALA A N 1
ATOM 712 C CA . ALA A 1 100 ? -12.273 -6.084 12.352 1.00 58.12 100 ALA A CA 1
ATOM 713 C C . ALA A 1 100 ? -11.185 -5.578 13.320 1.00 58.12 100 ALA A C 1
ATOM 715 O O . ALA A 1 100 ? -11.494 -5.236 14.462 1.00 58.12 100 ALA A O 1
ATOM 716 N N . ALA A 1 101 ? -9.932 -5.467 12.862 1.00 57.66 101 ALA A N 1
ATOM 717 C CA . ALA A 1 101 ? -8.828 -4.939 13.667 1.00 57.66 101 ALA A CA 1
ATOM 718 C C . ALA A 1 101 ? -9.001 -3.444 14.002 1.00 57.66 101 ALA A C 1
ATOM 720 O O . ALA A 1 101 ? -8.803 -3.035 15.149 1.00 57.66 101 ALA A O 1
ATOM 721 N N . ALA A 1 102 ? -9.436 -2.630 13.035 1.00 58.81 102 ALA A N 1
ATOM 722 C CA . ALA A 1 102 ? -9.789 -1.234 13.296 1.00 58.81 102 ALA A CA 1
ATOM 723 C C . ALA A 1 102 ? -10.987 -1.093 14.230 1.00 58.81 102 ALA A C 1
ATOM 725 O O . ALA A 1 102 ? -10.964 -0.290 15.161 1.00 58.81 102 ALA A O 1
ATOM 726 N N . GLN A 1 103 ? -12.025 -1.898 14.021 1.00 59.72 103 GLN A N 1
ATOM 727 C CA . GLN A 1 103 ? -13.239 -1.839 14.821 1.00 59.72 103 GLN A CA 1
ATOM 728 C C . GLN A 1 103 ? -13.006 -2.308 16.264 1.00 59.72 103 GLN A C 1
ATOM 730 O O . GLN A 1 103 ? -13.637 -1.786 17.182 1.00 59.72 103 GLN A O 1
ATOM 735 N N . ALA A 1 104 ? -12.054 -3.220 16.490 1.00 62.09 104 ALA A N 1
ATOM 736 C CA . ALA A 1 104 ? -11.565 -3.564 17.823 1.00 62.09 104 ALA A CA 1
ATOM 737 C C . ALA A 1 104 ? -10.863 -2.375 18.507 1.00 62.09 104 ALA A C 1
ATOM 739 O O . ALA A 1 104 ? -11.149 -2.102 19.671 1.00 62.09 104 ALA A O 1
ATOM 740 N N . CYS A 1 105 ? -10.027 -1.611 17.790 1.00 57.25 105 CYS A N 1
ATOM 741 C CA . CYS A 1 105 ? -9.405 -0.394 18.334 1.00 57.25 105 CYS A CA 1
ATOM 742 C C . CYS A 1 105 ? -10.445 0.682 18.690 1.00 57.25 105 CYS A C 1
ATOM 744 O O . CYS A 1 105 ? -10.380 1.270 19.770 1.00 57.25 105 CYS A O 1
ATOM 746 N N . ILE A 1 106 ? -11.447 0.895 17.828 1.00 61.00 106 ILE A N 1
ATOM 747 C CA . ILE A 1 106 ? -12.559 1.826 18.093 1.00 61.00 106 ILE A CA 1
ATOM 748 C C . ILE A 1 106 ? -13.344 1.387 19.340 1.00 61.00 106 ILE A C 1
ATOM 750 O O . ILE A 1 106 ? -13.616 2.207 20.217 1.00 61.00 106 ILE A O 1
ATOM 754 N N . LYS A 1 107 ? -13.663 0.090 19.465 1.00 60.69 107 LYS A N 1
ATOM 755 C CA . LYS A 1 107 ? -14.345 -0.466 20.647 1.00 60.69 107 LYS A CA 1
ATOM 756 C C . LYS A 1 107 ? -13.524 -0.310 21.925 1.00 60.69 107 LYS A C 1
ATOM 758 O O . LYS A 1 107 ? -14.092 0.044 22.952 1.00 60.69 107 LYS A O 1
ATOM 763 N N . SER A 1 108 ? -12.211 -0.520 21.861 1.00 63.25 108 SER A N 1
ATOM 764 C CA . SER A 1 108 ? -11.329 -0.385 23.024 1.00 63.25 108 SER A CA 1
ATOM 765 C C . SER A 1 108 ? -11.288 1.057 23.542 1.00 63.25 108 SER A C 1
ATOM 767 O O . SER A 1 108 ? -11.308 1.280 24.750 1.00 63.25 108 SER A O 1
ATOM 769 N N . ARG A 1 109 ? -11.302 2.053 22.646 1.00 53.59 109 ARG A N 1
ATOM 770 C CA . ARG A 1 109 ? -11.360 3.477 23.019 1.00 53.59 109 ARG A CA 1
ATOM 771 C C . ARG A 1 109 ? -12.739 3.884 23.550 1.00 53.59 109 ARG A C 1
ATOM 773 O O . ARG A 1 109 ? -12.820 4.670 24.489 1.00 53.59 109 ARG A O 1
ATOM 780 N N . ALA A 1 110 ? -13.811 3.309 23.001 1.00 55.03 110 ALA A N 1
ATOM 781 C CA . ALA A 1 110 ? -15.165 3.480 23.527 1.00 55.03 110 ALA A CA 1
ATOM 782 C C . ALA A 1 110 ? -15.313 2.881 24.937 1.00 55.03 110 ALA A C 1
ATOM 784 O O . ALA A 1 110 ? -15.909 3.522 25.798 1.00 55.03 110 ALA A O 1
ATOM 785 N N . GLN A 1 111 ? -14.709 1.714 25.199 1.00 58.25 111 GLN A N 1
ATOM 786 C CA . GLN A 1 111 ? -14.683 1.103 26.532 1.00 58.25 111 GLN A CA 1
ATOM 787 C C . GLN A 1 111 ? -13.979 1.991 27.562 1.00 58.25 111 GLN A C 1
ATOM 789 O O . GLN A 1 111 ? -14.537 2.209 28.634 1.00 58.25 111 GLN A O 1
ATOM 794 N N . GLN A 1 112 ? -12.827 2.580 27.226 1.00 52.78 112 GLN A N 1
ATOM 795 C CA . GLN A 1 112 ? -12.128 3.485 28.147 1.00 52.78 112 GLN A CA 1
ATOM 796 C C . GLN A 1 112 ? -12.914 4.767 28.456 1.00 52.78 112 GLN A C 1
ATOM 798 O O . GLN A 1 112 ? -12.908 5.230 29.595 1.00 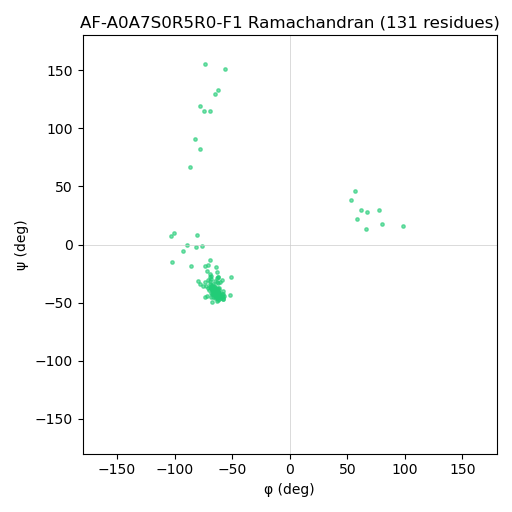52.78 112 GLN A O 1
ATOM 803 N N . LEU A 1 113 ? -13.637 5.322 27.478 1.00 53.22 113 LEU A N 1
ATOM 804 C CA . LEU A 1 113 ? -14.532 6.460 27.712 1.00 53.22 113 LEU A CA 1
ATOM 805 C C . LEU A 1 113 ? -15.707 6.076 28.622 1.00 53.22 113 LEU A C 1
ATOM 807 O O . LEU A 1 113 ? -16.005 6.808 29.564 1.00 53.22 113 LEU A O 1
ATOM 811 N N . THR A 1 114 ? -16.312 4.901 28.421 1.00 57.00 114 THR A N 1
ATOM 812 C CA . THR A 1 114 ? -17.380 4.415 29.308 1.00 57.00 114 THR A CA 1
ATOM 813 C C . THR A 1 114 ? -16.885 4.053 30.708 1.00 57.00 114 THR A C 1
ATOM 815 O O . THR A 1 114 ? -17.601 4.302 31.672 1.00 57.00 114 THR A O 1
ATOM 818 N N . GLU A 1 115 ? -15.671 3.519 30.869 1.00 58.22 115 GLU A N 1
ATOM 819 C CA . GLU A 1 115 ? -15.069 3.260 32.187 1.00 58.22 115 GLU A CA 1
ATOM 820 C C . GLU A 1 115 ? -14.779 4.569 32.934 1.00 58.22 115 GLU A C 1
ATOM 822 O O . GLU A 1 115 ? -15.042 4.675 34.133 1.00 58.22 115 GLU A O 1
ATOM 827 N N . MET A 1 116 ? -14.320 5.604 32.223 1.00 46.62 116 MET A N 1
ATOM 828 C CA . MET A 1 116 ? -14.108 6.936 32.791 1.00 46.62 116 MET A CA 1
ATOM 829 C C . MET A 1 116 ? -15.435 7.611 33.188 1.00 46.62 116 MET A C 1
ATOM 831 O O . MET A 1 116 ? -15.524 8.213 34.261 1.00 46.62 116 MET A O 1
ATOM 835 N N . GLU A 1 117 ? -16.496 7.462 32.387 1.00 59.53 117 GLU A N 1
ATOM 836 C CA . GLU A 1 117 ? -17.851 7.908 32.741 1.00 59.53 117 GLU A CA 1
ATOM 837 C C . GLU A 1 117 ? -18.437 7.125 33.923 1.00 59.53 117 GLU A C 1
ATOM 839 O O . GLU A 1 117 ? -19.036 7.725 34.818 1.00 59.53 117 GLU A O 1
ATOM 844 N N . GLN A 1 118 ? -18.224 5.808 33.989 1.00 62.34 118 GLN A N 1
ATOM 845 C CA . GLN A 1 118 ? -18.649 4.990 35.126 1.00 62.34 118 GLN A CA 1
ATOM 846 C C . GLN A 1 118 ? -17.922 5.388 36.415 1.00 62.34 118 GLN A C 1
ATOM 848 O O . GLN A 1 118 ? -18.572 5.527 37.452 1.00 62.34 118 GLN A O 1
ATOM 853 N N . LEU A 1 119 ? -16.616 5.667 36.366 1.00 58.09 119 LEU A N 1
ATOM 854 C CA . LEU A 1 119 ? -15.861 6.184 37.513 1.00 58.09 119 LEU A CA 1
ATOM 855 C C . LEU A 1 119 ? -16.372 7.561 37.970 1.00 58.09 119 LEU A C 1
ATOM 857 O O . LEU A 1 119 ? -16.535 7.787 39.173 1.00 58.09 119 LEU A O 1
ATOM 861 N N . LEU A 1 120 ? -16.708 8.464 37.041 1.00 58.75 120 LEU A N 1
ATOM 862 C CA . LEU A 1 120 ? -17.333 9.755 37.365 1.00 58.75 120 LEU A CA 1
ATOM 863 C C . LEU A 1 120 ? -18.731 9.589 37.9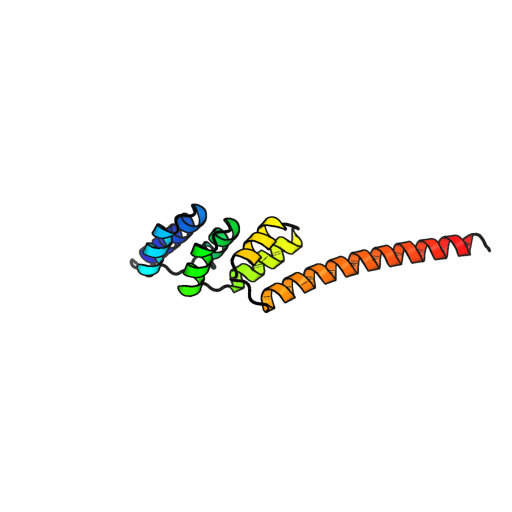84 1.00 58.75 120 LEU A C 1
ATOM 865 O O . LEU A 1 120 ? -19.093 10.320 38.913 1.00 58.75 120 LEU A O 1
ATOM 869 N N . GLN A 1 121 ? -19.514 8.621 37.512 1.00 62.97 121 GLN A N 1
ATOM 870 C CA . GLN A 1 121 ? -20.845 8.319 38.039 1.00 62.97 121 GLN A CA 1
ATOM 871 C C . GLN A 1 121 ? -20.767 7.730 39.458 1.00 62.97 121 GLN A C 1
ATOM 873 O O . GLN A 1 121 ? -21.515 8.145 40.347 1.00 62.97 121 GLN A O 1
ATOM 878 N N . VAL A 1 122 ? -19.813 6.828 39.710 1.00 63.84 122 VAL A N 1
ATOM 879 C CA . VAL A 1 122 ? -19.538 6.259 41.040 1.00 63.84 122 VAL A CA 1
ATOM 880 C C . VAL A 1 122 ? -19.075 7.348 42.014 1.00 63.84 122 VAL A C 1
ATOM 882 O O . VAL A 1 122 ? -19.591 7.418 43.131 1.00 63.84 122 VAL A O 1
ATOM 885 N N . ALA A 1 123 ? -18.202 8.264 41.586 1.00 56.56 123 ALA A N 1
ATOM 886 C CA . ALA A 1 123 ? -17.762 9.405 42.395 1.00 56.56 123 ALA A CA 1
ATOM 887 C C . ALA A 1 123 ? -18.907 10.383 42.747 1.00 56.56 123 ALA A C 1
ATOM 889 O O . ALA A 1 123 ? -18.930 10.973 43.830 1.00 56.56 123 ALA A O 1
ATOM 890 N N . ARG A 1 124 ? -19.903 10.548 41.865 1.00 61.56 124 ARG A N 1
ATOM 891 C CA . ARG A 1 124 ? -21.130 11.314 42.165 1.00 61.56 124 ARG A CA 1
ATOM 892 C C . ARG A 1 124 ? -22.020 10.607 43.193 1.00 61.56 124 ARG A C 1
ATOM 894 O O . ARG A 1 124 ? -22.613 11.280 44.037 1.00 61.56 124 ARG A O 1
ATOM 901 N N . CYS A 1 125 ? -22.095 9.277 43.154 1.00 58.22 125 CYS A N 1
ATOM 902 C CA . CYS A 1 125 ? -22.852 8.473 44.118 1.00 58.22 125 CYS A CA 1
ATOM 903 C C . CYS A 1 125 ? -22.221 8.463 45.521 1.00 58.22 125 CYS A C 1
ATOM 905 O O . CYS A 1 125 ? -22.948 8.562 46.510 1.00 58.22 125 CYS A O 1
ATOM 907 N N . THR A 1 126 ? -20.891 8.402 45.638 1.00 58.38 126 THR A N 1
ATOM 908 C CA . THR A 1 126 ? -20.199 8.457 46.942 1.00 58.38 126 THR A CA 1
ATOM 909 C C . THR A 1 126 ? -20.291 9.840 47.592 1.00 58.38 126 THR A C 1
ATOM 911 O O . THR A 1 126 ? -20.460 9.936 48.806 1.00 58.38 126 THR A O 1
ATOM 914 N N . ARG A 1 127 ? -20.297 10.922 46.798 1.00 54.16 127 ARG A N 1
ATOM 915 C CA . ARG A 1 127 ? -20.452 12.304 47.294 1.00 54.16 127 ARG A CA 1
ATOM 916 C C . ARG A 1 127 ? -21.848 12.622 47.843 1.00 54.16 127 ARG A C 1
ATOM 918 O O . ARG A 1 127 ? -21.960 13.488 48.706 1.00 54.16 127 ARG A O 1
ATOM 925 N N . LYS A 1 128 ? -22.901 11.952 47.356 1.00 55.59 128 LYS A N 1
ATOM 926 C CA . LYS A 1 128 ? -24.251 12.058 47.939 1.00 55.59 128 LYS A CA 1
ATOM 927 C C . LYS A 1 128 ? -24.340 11.312 49.277 1.00 55.59 128 LYS A C 1
ATOM 929 O O . LYS A 1 128 ? -24.758 11.911 50.254 1.00 55.59 128 LYS A O 1
ATOM 934 N N . ARG A 1 129 ? -23.816 10.080 49.368 1.00 51.38 129 ARG A N 1
ATOM 935 C CA . ARG A 1 129 ? -23.820 9.294 50.623 1.00 51.38 129 ARG A CA 1
ATOM 936 C C . ARG A 1 129 ? -23.028 9.915 51.779 1.00 51.38 129 ARG A C 1
ATOM 938 O O . ARG A 1 129 ? -23.380 9.668 52.920 1.00 51.38 129 ARG A O 1
ATOM 945 N N . GLY A 1 130 ? -21.989 10.705 51.503 1.00 51.25 130 GLY A N 1
ATOM 946 C CA . GLY A 1 130 ? -21.227 11.420 52.539 1.00 51.25 130 GLY A CA 1
ATOM 947 C C . GLY A 1 130 ? -21.849 12.738 53.027 1.00 51.25 130 GLY A C 1
ATOM 948 O O . GLY A 1 130 ? -21.249 13.390 53.869 1.00 51.25 130 GLY A O 1
ATOM 949 N N . ARG A 1 131 ? -22.993 13.174 52.474 1.00 50.97 131 ARG A N 1
ATOM 950 C CA . ARG A 1 131 ? -23.777 14.322 52.986 1.00 50.97 131 ARG A CA 1
ATOM 951 C C . ARG A 1 131 ? -25.009 13.905 53.789 1.00 50.97 131 ARG A C 1
ATOM 953 O O . ARG A 1 131 ? -25.585 14.752 54.459 1.00 50.97 131 ARG A O 1
ATOM 960 N N . ASP A 1 132 ? -25.398 12.637 53.681 1.00 48.44 132 ASP A N 1
ATOM 961 C CA . ASP A 1 132 ? -26.564 12.055 54.354 1.00 48.44 132 ASP A CA 1
ATOM 962 C C . ASP A 1 132 ? -26.163 11.252 55.620 1.00 48.44 132 ASP A C 1
ATOM 964 O O . ASP A 1 132 ? -26.994 10.541 56.186 1.00 48.44 132 ASP A O 1
ATOM 968 N N . GLN A 1 133 ? -24.895 11.348 56.051 1.00 45.06 133 GLN A N 1
ATOM 969 C CA . GLN A 1 133 ? -24.351 10.885 57.341 1.00 45.06 133 GLN A CA 1
ATOM 970 C C . GLN A 1 133 ? -23.848 12.087 58.136 1.00 45.06 133 GLN A C 1
ATOM 972 O O . GLN A 1 133 ? -24.026 12.072 59.373 1.00 45.06 133 GLN A O 1
#

Organism: NCBI:txid1034604

Secondary structure (DSSP, 8-state):
-HHHHHHHHHHHHHHHHHHTT-HHHHHHHHHTT--TTHHHHHHHHHHHHTT-HHHHHHHHHTT--THHHHHHHHHHHHHT-HHHHHHHHHTT---HHHHHHHHHHHHHHHHHHHHHHHHHHHHHHHHHHTT--

Solvent-accessible surface area (backbone atoms only — not comparable to full-atom values): 7042 Å² total; per-residue (Å²): 120,78,66,61,59,58,55,53,49,39,30,51,50,34,34,50,22,25,64,69,68,34,53,71,57,31,51,54,38,45,74,71,66,30,54,42,44,44,81,76,23,43,27,47,51,33,13,36,74,66,48,36,33,69,49,36,48,52,34,42,74,70,64,25,63,58,66,57,50,40,58,50,43,45,46,22,62,73,75,62,38,60,65,58,40,49,27,39,58,72,37,66,70,68,50,73,70,46,53,51,55,39,51,49,53,53,50,53,55,51,48,53,52,51,52,53,50,49,50,54,52,52,54,54,54,53,60,51,58,70,71,78,110

Radius of gyration: 22.36 Å; Cα contacts (8 Å, |Δi|>4): 142; chains: 1; bounding box: 53×23×74 Å

Mean predicted aligned error: 12.55 Å

pLDDT: mean 70.17, std 12.72, range [43.53, 88.75]